Protein AF-A0AAP0JPJ6-F1 (afdb_monomer)

InterPro domains:
  IPR027417 P-loop containing nucleoside triphosphate hydrolase [G3DSA:3.40.50.300] (2-79)

Structure (mmCIF, N/CA/C/O backbone):
data_AF-A0AAP0JPJ6-F1
#
_entry.id   AF-A0AAP0JPJ6-F1
#
loop_
_atom_site.group_PDB
_atom_site.id
_atom_site.type_symbol
_atom_site.label_atom_id
_atom_site.label_alt_id
_atom_site.label_comp_id
_atom_site.label_asym_id
_atom_site.label_entity_id
_atom_site.label_seq_id
_atom_site.pdbx_PDB_ins_code
_atom_site.Cartn_x
_atom_site.Cartn_y
_atom_site.Cartn_z
_atom_site.occupancy
_atom_site.B_iso_or_equiv
_atom_site.auth_seq_id
_atom_site.auth_comp_id
_atom_site.auth_asym_id
_atom_site.auth_atom_id
_atom_site.pdbx_PDB_model_num
ATOM 1 N N . MET A 1 1 ? 13.697 -3.027 4.568 1.00 50.50 1 MET A N 1
ATOM 2 C CA . MET A 1 1 ? 12.225 -2.951 4.594 1.00 50.50 1 MET A CA 1
ATOM 3 C C . MET A 1 1 ? 11.815 -2.964 6.050 1.00 50.50 1 MET A C 1
ATOM 5 O O . MET A 1 1 ? 12.088 -3.958 6.706 1.00 50.50 1 MET A O 1
ATOM 9 N N . GLU A 1 2 ? 11.234 -1.883 6.557 1.00 51.59 2 GLU A N 1
ATOM 10 C CA . GLU A 1 2 ? 10.617 -1.907 7.886 1.00 51.59 2 GLU A CA 1
ATOM 11 C C . GLU A 1 2 ? 9.136 -2.264 7.722 1.00 51.59 2 GLU A C 1
ATOM 13 O O . GLU A 1 2 ? 8.423 -1.684 6.900 1.00 51.59 2 GLU A O 1
ATOM 18 N N . PHE A 1 3 ? 8.680 -3.279 8.453 1.00 56.03 3 PHE A N 1
ATOM 19 C CA . PHE A 1 3 ? 7.277 -3.679 8.471 1.00 56.03 3 PHE A CA 1
ATOM 20 C C . PHE A 1 3 ? 6.608 -3.008 9.668 1.00 56.03 3 PHE A C 1
ATOM 22 O O . PHE A 1 3 ? 6.911 -3.340 10.810 1.00 56.03 3 PHE A O 1
ATOM 29 N N . CYS A 1 4 ? 5.687 -2.078 9.417 1.00 50.47 4 CYS A N 1
ATOM 30 C CA . CYS A 1 4 ? 4.889 -1.453 10.467 1.00 50.47 4 CYS A CA 1
ATOM 31 C C . CYS A 1 4 ? 3.421 -1.849 10.284 1.00 50.47 4 CYS A C 1
ATOM 33 O O . CYS A 1 4 ? 2.707 -1.263 9.473 1.00 50.47 4 CYS A O 1
ATOM 35 N N . CYS A 1 5 ? 2.958 -2.857 11.027 1.00 51.53 5 CYS A N 1
ATOM 36 C CA . CYS A 1 5 ? 1.550 -3.256 11.023 1.00 51.53 5 CYS A CA 1
ATOM 37 C C . CYS A 1 5 ? 0.666 -2.139 11.603 1.00 51.53 5 CYS A C 1
ATOM 39 O O . CYS A 1 5 ? 0.476 -2.050 12.814 1.00 51.53 5 CYS A O 1
ATOM 41 N N . VAL A 1 6 ? 0.091 -1.307 10.733 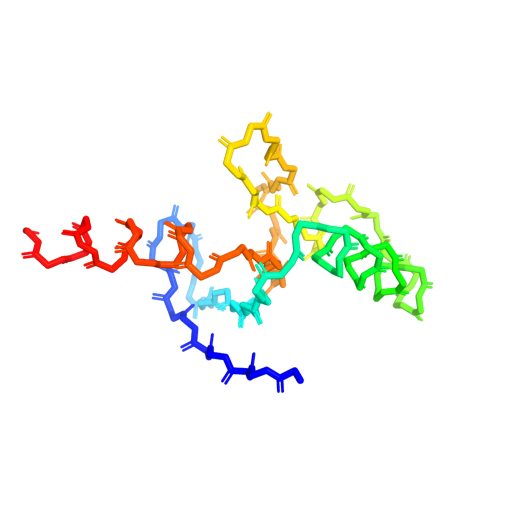1.00 53.84 6 VAL A N 1
ATOM 42 C CA . VAL A 1 6 ? -0.860 -0.252 11.115 1.00 53.84 6 VAL A CA 1
ATOM 43 C C . VAL A 1 6 ? -2.291 -0.772 11.035 1.00 53.84 6 VAL A C 1
ATOM 45 O O . VAL A 1 6 ? -2.823 -0.946 9.946 1.00 53.84 6 VAL A O 1
ATOM 48 N N . LYS A 1 7 ? -2.961 -0.966 12.174 1.00 51.09 7 LYS A N 1
ATOM 49 C CA . LYS A 1 7 ? -4.405 -1.249 12.216 1.00 51.09 7 LYS A CA 1
ATOM 50 C C . LYS A 1 7 ? -5.183 0.013 11.813 1.00 51.09 7 LYS A C 1
ATOM 52 O O . LYS A 1 7 ? -5.390 0.891 12.640 1.00 51.09 7 LYS A O 1
ATOM 57 N N . HIS A 1 8 ? -5.602 0.122 10.554 1.00 48.81 8 HIS A N 1
ATOM 58 C CA . HIS A 1 8 ? -6.482 1.213 10.111 1.00 48.81 8 HIS A CA 1
ATOM 59 C C . HIS A 1 8 ? -7.958 0.803 10.253 1.00 48.81 8 HIS A C 1
ATOM 61 O O . HIS A 1 8 ? -8.331 -0.270 9.777 1.00 48.81 8 HIS A O 1
ATOM 67 N N . SER A 1 9 ? -8.767 1.633 10.924 1.00 43.44 9 SER A N 1
ATOM 68 C CA . SER A 1 9 ? -10.159 1.349 11.332 1.00 43.44 9 SER A CA 1
ATOM 69 C C . SER A 1 9 ? -11.225 2.001 10.431 1.00 43.44 9 SER A C 1
ATOM 71 O O . SER A 1 9 ? -12.404 1.978 10.771 1.00 43.44 9 SER A O 1
ATOM 73 N N . ASP A 1 10 ? -10.839 2.579 9.290 1.00 52.06 10 ASP A N 1
ATOM 74 C CA . ASP A 1 10 ? -11.744 3.358 8.425 1.00 52.06 10 ASP A CA 1
ATOM 75 C C . ASP A 1 10 ? -12.353 2.566 7.252 1.00 52.06 10 ASP A C 1
ATOM 77 O O . ASP A 1 10 ? -12.967 3.139 6.353 1.00 52.06 10 ASP A O 1
ATOM 81 N N . TYR A 1 11 ? -12.222 1.236 7.246 1.00 49.94 11 TYR A N 1
ATOM 82 C CA . TYR A 1 11 ? -12.930 0.365 6.303 1.00 49.94 11 TYR A CA 1
ATOM 83 C C . TYR A 1 11 ? -13.808 -0.626 7.066 1.00 49.94 11 TYR A C 1
ATOM 85 O O . TYR A 1 11 ? -13.358 -1.287 7.995 1.00 49.94 11 TYR A O 1
ATOM 93 N N . ASN A 1 12 ? -15.080 -0.690 6.671 1.00 43.41 12 ASN A N 1
ATOM 94 C CA . ASN A 1 12 ? -16.192 -1.352 7.354 1.00 43.41 12 ASN A CA 1
ATOM 95 C C . ASN A 1 12 ? -16.111 -2.895 7.358 1.00 43.41 12 ASN A C 1
ATOM 97 O O . ASN A 1 12 ? -16.977 -3.580 6.818 1.00 43.41 12 ASN A O 1
ATOM 101 N N . ALA A 1 13 ? -15.061 -3.459 7.942 1.00 41.38 13 ALA A N 1
ATOM 102 C CA . ALA A 1 13 ? -15.001 -4.864 8.294 1.00 41.38 13 ALA A CA 1
ATOM 103 C C . ALA A 1 13 ? -14.003 -5.051 9.435 1.00 41.38 13 ALA A C 1
ATOM 105 O O . ALA A 1 13 ? -12.981 -4.383 9.518 1.00 41.38 13 ALA A O 1
ATOM 106 N N . THR A 1 14 ? -14.278 -6.025 10.280 1.00 48.53 14 THR A N 1
ATOM 107 C CA . THR A 1 14 ? -13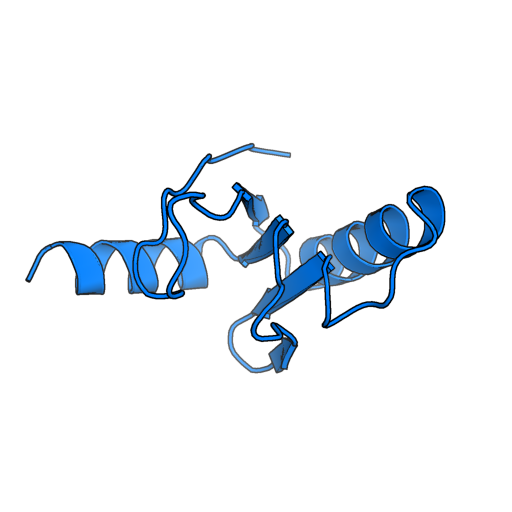.519 -6.554 11.422 1.00 48.53 14 THR A CA 1
ATOM 108 C C . THR A 1 14 ? -12.042 -6.952 11.161 1.00 48.53 14 THR A C 1
ATOM 110 O O . THR A 1 14 ? -11.449 -7.678 11.958 1.00 48.53 14 THR A O 1
ATOM 113 N N . LYS A 1 15 ? -11.402 -6.486 10.077 1.00 60.72 15 LYS A N 1
ATOM 114 C CA . LYS A 1 15 ? -10.024 -6.775 9.656 1.00 60.72 15 LYS A CA 1
ATOM 115 C C . LYS A 1 15 ? -9.258 -5.476 9.368 1.00 60.72 15 LYS A C 1
ATOM 117 O O . LYS A 1 15 ? -9.536 -4.791 8.393 1.00 60.72 15 LYS A O 1
ATOM 122 N N . GLY A 1 16 ? -8.258 -5.167 10.195 1.00 69.31 16 GLY A N 1
ATOM 123 C CA . GLY A 1 16 ? -7.316 -4.074 9.923 1.00 69.31 16 GLY A CA 1
ATOM 124 C C . GLY A 1 16 ? -6.428 -4.359 8.702 1.00 69.31 16 GLY A C 1
ATOM 125 O O . GLY A 1 16 ? -6.143 -5.516 8.397 1.00 69.31 16 GLY A O 1
ATOM 126 N N . ILE A 1 17 ? -5.984 -3.299 8.028 1.00 80.12 17 ILE A N 1
ATOM 127 C CA . ILE A 1 17 ? -5.098 -3.344 6.848 1.00 80.12 17 ILE A CA 1
ATOM 128 C C . ILE A 1 17 ? -3.641 -3.549 7.297 1.00 80.12 17 ILE A C 1
ATOM 130 O O . ILE A 1 17 ? -3.262 -3.089 8.367 1.00 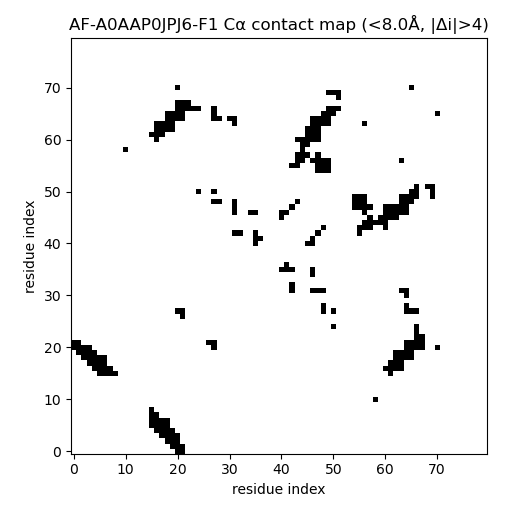80.12 17 ILE A O 1
ATOM 134 N N . ILE A 1 18 ? -2.798 -4.221 6.509 1.00 86.50 18 ILE A N 1
ATOM 135 C CA . ILE A 1 18 ? -1.350 -4.280 6.767 1.00 86.50 18 ILE A CA 1
ATOM 136 C C . ILE A 1 18 ? -0.678 -3.082 6.093 1.00 86.50 18 ILE A C 1
ATOM 138 O O . ILE A 1 18 ? -0.660 -2.977 4.866 1.00 86.50 18 ILE A O 1
ATOM 142 N N . GLY A 1 19 ? -0.122 -2.179 6.899 1.00 88.62 19 GLY A N 1
ATOM 143 C CA . GLY A 1 19 ? 0.740 -1.093 6.436 1.00 88.62 19 GLY A CA 1
ATOM 144 C C . GLY A 1 19 ? 2.184 -1.558 6.231 1.00 88.62 19 GLY A C 1
ATOM 145 O O . GLY A 1 19 ? 2.703 -2.358 7.001 1.00 88.62 19 GLY A O 1
ATOM 146 N N . ILE A 1 20 ? 2.854 -1.070 5.190 1.00 89.75 20 ILE A N 1
ATOM 147 C CA . ILE A 1 20 ? 4.297 -1.271 4.995 1.00 89.75 20 ILE A CA 1
ATOM 148 C C . ILE A 1 20 ? 4.894 0.073 4.616 1.00 89.75 20 ILE A C 1
ATOM 150 O O . ILE A 1 20 ? 4.498 0.641 3.597 1.00 89.75 20 ILE A O 1
ATOM 154 N N . SER A 1 21 ? 5.838 0.583 5.406 1.00 89.62 21 SER A N 1
ATOM 155 C CA . SER A 1 21 ? 6.492 1.855 5.110 1.00 89.62 21 SER A CA 1
ATOM 156 C C . SER A 1 21 ? 7.856 1.649 4.451 1.00 89.62 21 SER A C 1
ATOM 158 O O . SER A 1 21 ? 8.562 0.671 4.700 1.00 89.62 21 SER A O 1
ATOM 160 N N . GLN A 1 22 ? 8.203 2.538 3.524 1.00 89.75 22 GLN A N 1
ATOM 161 C CA . GLN A 1 22 ? 9.534 2.620 2.928 1.00 89.75 22 GLN A CA 1
ATOM 162 C C . GLN A 1 22 ? 9.953 4.084 2.808 1.00 89.75 22 GLN A C 1
ATOM 164 O O . GLN A 1 22 ? 9.146 4.958 2.490 1.00 89.75 22 GLN A O 1
ATOM 169 N N . SER A 1 23 ? 11.247 4.346 2.941 1.00 88.19 23 SER A N 1
ATOM 170 C CA . SER A 1 23 ? 11.796 5.705 2.892 1.00 88.19 23 SER A CA 1
ATOM 171 C C . SER A 1 23 ? 11.718 6.323 1.490 1.00 88.19 23 SER A C 1
ATOM 173 O O . SER A 1 23 ? 11.579 7.537 1.337 1.00 88.19 23 SER A O 1
ATOM 175 N N . HIS A 1 24 ? 11.763 5.489 0.444 1.00 89.31 24 HIS A N 1
ATOM 176 C CA . HIS A 1 24 ? 11.846 5.934 -0.947 1.00 89.31 24 HIS A CA 1
ATOM 177 C C . HIS A 1 24 ? 10.560 5.665 -1.731 1.00 89.31 24 HIS A C 1
ATOM 179 O O . HIS A 1 24 ? 10.086 4.534 -1.822 1.00 89.31 24 HIS A O 1
ATOM 185 N N . HIS A 1 25 ? 10.057 6.699 -2.410 1.00 91.25 25 HIS A N 1
ATOM 186 C CA . HIS A 1 25 ? 8.886 6.628 -3.292 1.00 91.25 25 HIS A CA 1
ATOM 187 C C . HIS A 1 25 ? 8.980 5.501 -4.335 1.00 91.25 25 HIS A C 1
ATOM 189 O O . HIS A 1 25 ? 8.033 4.744 -4.540 1.00 91.25 25 HIS A O 1
ATOM 195 N N . VAL A 1 26 ? 10.145 5.362 -4.976 1.00 92.00 26 VAL A N 1
ATOM 196 C CA . VAL A 1 26 ? 10.385 4.332 -5.998 1.00 92.00 26 VAL A CA 1
ATOM 197 C C . VAL A 1 26 ? 10.309 2.926 -5.395 1.00 92.00 26 VAL A C 1
ATOM 199 O O . VAL A 1 26 ? 9.735 2.034 -6.014 1.00 92.00 26 VAL A O 1
ATOM 202 N N . ALA A 1 27 ? 10.802 2.739 -4.166 1.00 90.31 27 ALA A N 1
ATOM 203 C CA . ALA A 1 27 ? 10.731 1.459 -3.465 1.00 90.31 27 ALA A CA 1
ATOM 204 C C . ALA A 1 27 ? 9.285 1.083 -3.112 1.00 90.31 27 ALA A C 1
ATOM 206 O O . ALA A 1 27 ? 8.897 -0.067 -3.311 1.00 90.31 27 ALA A O 1
ATOM 207 N N . VAL A 1 28 ? 8.464 2.045 -2.672 1.00 93.19 28 VAL A N 1
ATOM 208 C CA . VAL A 1 28 ? 7.024 1.834 -2.425 1.00 93.19 28 VAL A CA 1
ATOM 209 C C . VAL A 1 28 ? 6.331 1.323 -3.687 1.00 93.19 28 VAL A C 1
ATOM 211 O O . VAL A 1 28 ? 5.660 0.293 -3.655 1.00 93.19 28 VAL A O 1
ATOM 214 N N . LEU A 1 29 ? 6.531 2.011 -4.814 1.00 92.75 29 LEU A N 1
ATOM 215 C CA . LEU A 1 29 ? 5.909 1.653 -6.089 1.00 92.75 29 LEU A CA 1
ATOM 216 C C . LEU A 1 29 ? 6.385 0.298 -6.615 1.00 92.75 29 LEU A C 1
ATOM 218 O O . LEU A 1 29 ? 5.564 -0.511 -7.048 1.00 92.75 29 LEU A O 1
ATOM 222 N N . ALA A 1 30 ? 7.697 0.055 -6.596 1.00 93.31 30 ALA A N 1
ATOM 223 C CA . ALA A 1 30 ? 8.282 -1.194 -7.068 1.00 93.31 30 ALA A CA 1
ATOM 224 C C . ALA A 1 30 ? 7.802 -2.381 -6.225 1.00 93.31 30 ALA A C 1
ATOM 226 O O . ALA A 1 30 ? 7.387 -3.394 -6.783 1.00 93.31 30 ALA A O 1
ATOM 227 N N . THR A 1 31 ? 7.774 -2.231 -4.899 1.00 93.12 31 THR A N 1
ATOM 228 C CA . THR A 1 31 ? 7.348 -3.299 -3.985 1.00 93.12 31 THR A CA 1
ATOM 229 C C . THR A 1 31 ? 5.853 -3.568 -4.110 1.00 93.12 31 THR A C 1
ATOM 231 O O . THR A 1 31 ? 5.462 -4.720 -4.253 1.00 93.12 31 THR A O 1
ATOM 234 N N . ALA A 1 32 ? 5.009 -2.532 -4.165 1.00 93.38 32 ALA A N 1
ATOM 235 C CA . ALA A 1 32 ? 3.570 -2.709 -4.363 1.00 93.38 32 ALA A CA 1
ATOM 236 C C . ALA A 1 32 ? 3.253 -3.413 -5.690 1.00 93.38 32 ALA A C 1
ATOM 238 O O . ALA A 1 32 ? 2.418 -4.316 -5.732 1.00 93.38 32 ALA A O 1
ATOM 239 N N . LYS A 1 33 ? 3.953 -3.037 -6.771 1.00 93.94 33 LYS A N 1
ATOM 240 C CA . LYS A 1 33 ? 3.850 -3.705 -8.078 1.00 93.94 33 LYS A CA 1
ATOM 241 C C . LYS A 1 33 ? 4.305 -5.149 -8.021 1.00 93.94 33 LYS A C 1
ATOM 243 O O . LYS A 1 33 ? 3.611 -6.018 -8.541 1.00 93.94 33 LYS A O 1
ATOM 248 N N . ARG A 1 34 ? 5.442 -5.403 -7.377 1.00 94.81 34 ARG A N 1
ATOM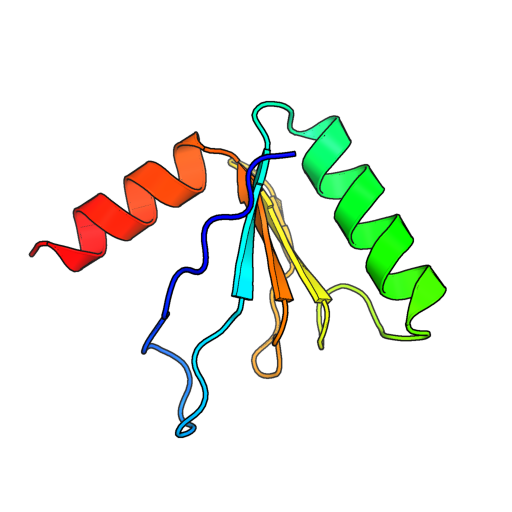 249 C CA . ARG A 1 34 ? 6.001 -6.744 -7.254 1.00 94.81 34 ARG A CA 1
ATOM 250 C C . ARG A 1 34 ? 5.081 -7.663 -6.457 1.00 94.81 34 ARG A C 1
ATOM 252 O O . ARG A 1 34 ? 4.766 -8.740 -6.938 1.00 94.81 34 ARG A O 1
ATOM 259 N N . VAL A 1 35 ? 4.593 -7.208 -5.308 1.00 92.56 35 VAL A N 1
ATOM 260 C CA . VAL A 1 35 ? 3.712 -7.991 -4.432 1.00 92.56 35 VAL A CA 1
ATOM 261 C C . VAL A 1 35 ? 2.352 -8.236 -5.080 1.00 92.56 35 VAL A C 1
ATOM 263 O O . VAL A 1 35 ? 1.848 -9.352 -5.028 1.00 92.56 35 VAL A O 1
ATOM 266 N N . ALA A 1 36 ? 1.773 -7.239 -5.756 1.00 93.44 36 ALA A N 1
ATOM 267 C CA . ALA A 1 36 ? 0.546 -7.447 -6.525 1.00 93.44 36 ALA A CA 1
ATOM 268 C C . ALA A 1 36 ? 0.738 -8.514 -7.618 1.00 93.44 36 ALA A C 1
ATOM 270 O O . ALA A 1 36 ? -0.114 -9.382 -7.784 1.00 93.44 36 ALA A O 1
ATOM 271 N N . TYR A 1 37 ? 1.876 -8.483 -8.317 1.00 94.12 37 TYR A N 1
ATOM 272 C CA . TYR A 1 37 ? 2.213 -9.470 -9.341 1.00 94.12 37 TYR A CA 1
ATOM 273 C C . TYR A 1 37 ? 2.430 -10.877 -8.761 1.00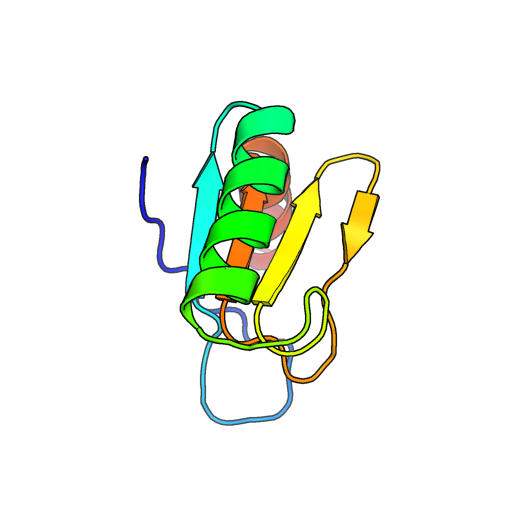 94.12 37 TYR A C 1
ATOM 275 O O . TYR A 1 37 ? 1.867 -11.834 -9.280 1.00 94.12 37 TYR A O 1
ATOM 283 N N . GLU A 1 38 ? 3.199 -11.011 -7.678 1.00 93.81 38 GLU A N 1
ATOM 284 C CA . GLU A 1 38 ? 3.485 -12.304 -7.034 1.00 93.81 38 GLU A CA 1
ATOM 285 C C . GLU A 1 38 ? 2.232 -12.967 -6.455 1.00 93.81 38 GLU A C 1
ATOM 287 O O . GLU A 1 38 ? 2.101 -14.186 -6.512 1.00 93.81 38 GL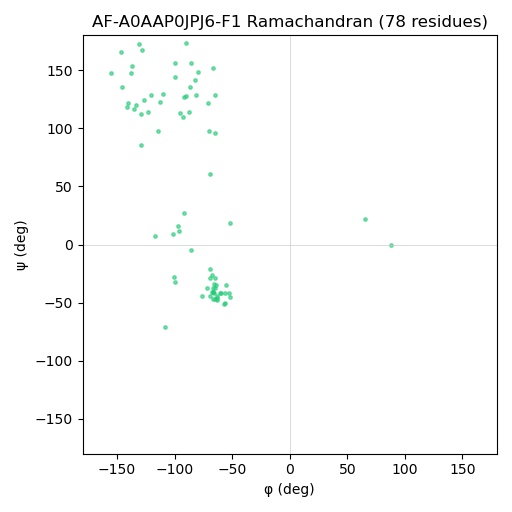U A O 1
ATOM 292 N N . LEU A 1 39 ? 1.293 -12.170 -5.942 1.00 90.06 39 LEU A N 1
ATOM 293 C CA . LEU A 1 39 ? 0.022 -12.663 -5.413 1.00 90.06 39 LEU A CA 1
ATOM 294 C C . LEU A 1 39 ? -1.061 -12.826 -6.496 1.00 90.06 39 LEU A C 1
ATOM 296 O O . LEU A 1 39 ? -2.157 -13.289 -6.192 1.00 90.06 39 LEU A O 1
ATOM 300 N N . GLY A 1 40 ? -0.793 -12.424 -7.744 1.00 91.75 40 GLY A N 1
ATOM 301 C CA . GLY A 1 40 ? -1.786 -12.433 -8.825 1.00 91.75 40 GLY A CA 1
ATOM 302 C C . GLY A 1 40 ? -2.958 -11.466 -8.604 1.00 91.75 40 GLY A C 1
ATOM 303 O O . GLY A 1 40 ? -4.032 -11.648 -9.178 1.00 91.75 40 GLY A O 1
ATOM 304 N N . LEU A 1 41 ? -2.776 -10.440 -7.768 1.00 90.75 41 LEU A N 1
ATOM 305 C CA . LEU A 1 41 ? -3.820 -9.495 -7.374 1.00 90.75 41 LEU A CA 1
ATOM 306 C C . LEU A 1 41 ? -3.732 -8.196 -8.172 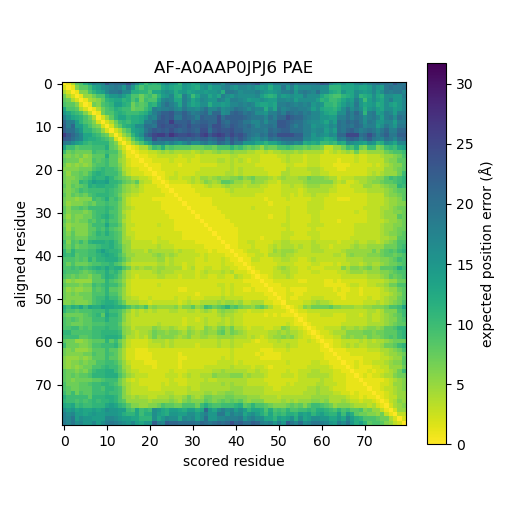1.00 90.75 41 LEU A C 1
ATOM 308 O O . LEU A 1 41 ? -2.680 -7.782 -8.664 1.00 90.75 41 LEU A O 1
ATOM 312 N N . ARG A 1 42 ? -4.862 -7.491 -8.270 1.00 88.56 42 ARG A N 1
ATOM 313 C CA . ARG A 1 42 ? -4.892 -6.186 -8.937 1.00 88.56 42 ARG A CA 1
ATOM 314 C C . ARG A 1 42 ? -4.406 -5.079 -8.010 1.00 88.56 42 ARG A C 1
ATOM 316 O O . ARG A 1 42 ? -4.926 -4.871 -6.911 1.00 88.56 42 ARG A O 1
ATOM 323 N N . LEU A 1 43 ? -3.452 -4.314 -8.527 1.00 91.00 43 LEU A N 1
ATOM 324 C CA . LEU A 1 43 ? -2.909 -3.125 -7.888 1.00 91.00 43 LEU A CA 1
ATOM 325 C C . LEU A 1 43 ? -3.982 -2.034 -7.775 1.00 91.00 43 LEU A C 1
ATOM 327 O O . LEU A 1 43 ? -4.645 -1.693 -8.753 1.00 91.00 43 LEU A O 1
ATOM 331 N N . GLY A 1 44 ? -4.157 -1.497 -6.574 1.00 87.25 44 GLY A N 1
ATOM 3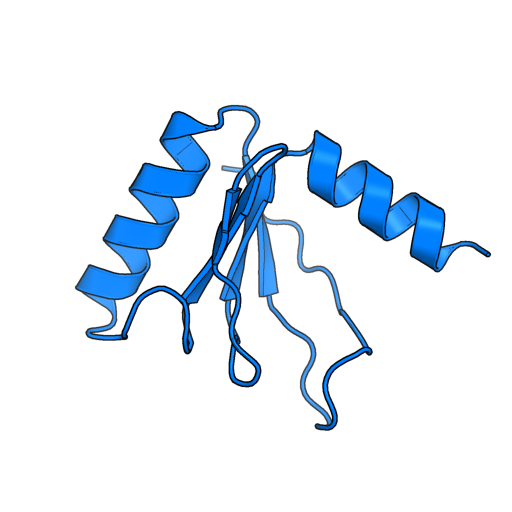32 C CA . GLY A 1 44 ? -5.233 -0.583 -6.210 1.00 87.25 44 GLY A CA 1
ATOM 333 C C . GLY A 1 44 ? -6.518 -1.267 -5.738 1.00 87.25 44 GLY A C 1
ATOM 334 O O . GLY A 1 44 ? -7.450 -0.551 -5.391 1.00 87.25 44 GLY A O 1
ATOM 335 N N . LYS A 1 45 ? -6.591 -2.607 -5.694 1.00 88.62 45 LYS A N 1
ATOM 336 C CA . LYS A 1 45 ? -7.755 -3.340 -5.164 1.00 88.62 45 LYS A CA 1
ATOM 337 C C . LYS A 1 45 ? -7.451 -4.009 -3.829 1.00 88.62 45 LYS A C 1
ATOM 339 O O . LYS A 1 45 ? -7.959 -3.555 -2.814 1.00 88.62 45 LYS A O 1
ATOM 344 N N . GLU A 1 46 ? -6.642 -5.064 -3.831 1.00 89.50 46 GLU A N 1
ATOM 345 C CA . GLU A 1 46 ? -6.248 -5.803 -2.615 1.00 89.50 46 GLU A CA 1
ATOM 346 C C . GLU A 1 46 ? -4.863 -5.382 -2.119 1.00 89.50 46 GLU A C 1
ATOM 348 O O . GLU A 1 46 ? -4.620 -5.322 -0.913 1.00 89.50 46 GLU A O 1
ATOM 353 N N . VAL A 1 47 ? -3.985 -5.020 -3.057 1.00 92.75 47 VAL A N 1
ATOM 354 C CA . VAL A 1 47 ? -2.676 -4.422 -2.796 1.00 92.75 47 VAL A CA 1
ATOM 355 C C . VAL A 1 47 ? -2.699 -2.991 -3.298 1.00 92.75 47 VAL A C 1
ATOM 357 O O . VAL A 1 47 ? -2.947 -2.758 -4.478 1.00 92.75 47 VAL A O 1
ATOM 360 N N . GLY A 1 48 ? -2.433 -2.031 -2.426 1.00 93.12 48 GLY A N 1
ATOM 361 C CA . GLY A 1 48 ? -2.436 -0.612 -2.749 1.00 93.12 48 GLY A CA 1
ATOM 362 C C . GLY A 1 48 ? -1.160 0.085 -2.310 1.00 93.12 48 GLY A C 1
ATOM 363 O O . GLY A 1 48 ? -0.367 -0.449 -1.535 1.00 93.12 48 GLY A O 1
ATOM 364 N N . PHE A 1 49 ? -0.970 1.308 -2.793 1.00 93.44 49 PHE A N 1
ATOM 365 C CA . PHE A 1 49 ? 0.087 2.178 -2.300 1.00 93.44 49 PHE A CA 1
ATOM 366 C C . PHE A 1 49 ? -0.393 3.613 -2.108 1.00 93.44 49 PHE A C 1
ATOM 368 O O . PHE A 1 49 ? -1.320 4.077 -2.775 1.00 93.44 49 PHE A O 1
ATOM 375 N N . GLN A 1 50 ? 0.267 4.328 -1.205 1.00 92.12 50 GLN A N 1
ATOM 376 C CA . GLN A 1 50 ? 0.041 5.738 -0.954 1.00 92.12 50 GLN A CA 1
ATOM 377 C C . GLN A 1 50 ? 1.360 6.453 -0.703 1.00 92.12 50 GLN A C 1
ATOM 379 O O . GLN A 1 50 ? 2.107 6.160 0.224 1.00 92.12 50 GLN A O 1
ATOM 384 N N . VAL A 1 51 ? 1.621 7.447 -1.526 1.00 92.69 51 VAL A N 1
ATOM 385 C CA . VAL A 1 51 ? 2.785 8.318 -1.463 1.00 92.69 51 VAL A CA 1
ATOM 386 C C . VAL A 1 51 ? 2.307 9.766 -1.539 1.00 92.69 51 VAL A C 1
ATOM 388 O O . VAL A 1 51 ? 1.120 10.022 -1.719 1.00 92.69 51 VAL A O 1
ATOM 391 N N . ARG A 1 52 ? 3.197 10.746 -1.343 1.00 88.06 52 ARG A N 1
ATOM 392 C CA . ARG A 1 52 ? 2.782 12.153 -1.171 1.00 88.06 52 ARG A CA 1
ATOM 393 C C . ARG A 1 52 ? 1.862 12.677 -2.279 1.00 88.06 52 ARG A C 1
ATOM 395 O O . ARG A 1 52 ? 0.926 13.395 -1.953 1.00 88.06 52 ARG A O 1
ATOM 402 N N . HIS A 1 53 ? 2.132 12.343 -3.540 1.00 87.12 53 HIS A N 1
ATOM 403 C CA . HIS A 1 53 ? 1.405 12.878 -4.700 1.00 87.12 53 HIS A CA 1
ATOM 404 C C . HIS A 1 53 ? 0.659 11.803 -5.506 1.00 87.12 53 HIS A C 1
ATOM 406 O O . HIS A 1 53 ? 0.137 12.103 -6.573 1.00 87.12 53 HIS A O 1
ATOM 412 N N . ASP A 1 54 ? 0.615 10.557 -5.026 1.00 91.19 54 ASP A N 1
ATOM 413 C CA . ASP A 1 54 ? -0.083 9.467 -5.711 1.00 91.19 54 ASP A CA 1
ATOM 414 C C . ASP A 1 54 ? -0.686 8.501 -4.685 1.00 91.19 54 ASP A C 1
ATOM 416 O O . ASP A 1 54 ? -0.062 8.140 -3.684 1.00 91.19 54 ASP A O 1
ATOM 420 N N . LYS A 1 55 ? -1.931 8.095 -4.911 1.00 91.62 55 LYS A N 1
ATOM 421 C CA . LYS A 1 55 ? -2.666 7.189 -4.033 1.00 91.62 55 LYS A CA 1
ATOM 422 C C . LYS A 1 55 ? -3.480 6.235 -4.886 1.00 91.62 55 LYS A C 1
ATOM 424 O O . LYS A 1 55 ? -4.410 6.639 -5.578 1.00 91.62 55 LYS A O 1
ATOM 429 N N . ARG A 1 56 ? -3.185 4.944 -4.754 1.00 91.25 56 ARG A N 1
ATOM 430 C CA . ARG A 1 56 ? -3.972 3.855 -5.334 1.00 91.25 56 ARG A CA 1
ATOM 431 C C . ARG A 1 56 ? -4.293 2.832 -4.264 1.00 91.25 56 ARG A C 1
ATOM 433 O O . ARG A 1 56 ? -3.575 1.853 -4.085 1.00 91.25 56 ARG A O 1
ATOM 440 N N . VAL A 1 57 ? -5.377 3.090 -3.545 1.00 89.56 57 VAL A N 1
ATOM 441 C CA . VAL A 1 57 ? -5.891 2.242 -2.467 1.00 89.56 57 VAL A CA 1
ATOM 442 C C . VAL A 1 57 ? -7.398 2.129 -2.662 1.00 89.56 57 VAL A C 1
ATOM 444 O O . VAL A 1 57 ? -8.091 3.143 -2.623 1.00 89.56 57 VAL A O 1
ATOM 447 N N . GLY A 1 58 ? -7.880 0.917 -2.922 1.00 84.50 58 GLY A N 1
ATOM 448 C CA . GLY A 1 58 ? -9.302 0.618 -3.079 1.00 84.50 58 GLY A CA 1
ATOM 449 C C . GLY A 1 58 ? -9.963 0.246 -1.756 1.00 84.50 58 GLY A C 1
ATOM 450 O O . GLY A 1 58 ? -9.295 0.051 -0.742 1.00 84.50 58 GLY A O 1
ATOM 451 N N . SER A 1 59 ? -11.285 0.094 -1.775 1.00 81.44 59 SER A N 1
ATOM 452 C CA . SER A 1 59 ? -12.070 -0.230 -0.579 1.00 81.44 59 SER A CA 1
ATOM 453 C C . SER A 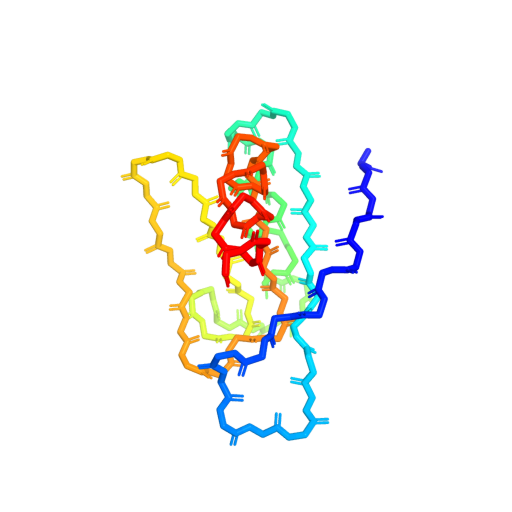1 59 ? -11.851 -1.640 -0.027 1.00 81.44 59 SER A C 1
ATOM 455 O O . SER A 1 59 ? -12.101 -1.887 1.146 1.00 81.44 59 SER A O 1
ATOM 457 N N . SER A 1 60 ? -11.349 -2.557 -0.854 1.00 83.75 60 SER A N 1
ATOM 458 C CA . SER A 1 60 ? -10.998 -3.932 -0.479 1.00 83.75 60 SER A CA 1
ATOM 459 C C . SER A 1 60 ? -9.506 -4.112 -0.164 1.00 83.75 60 SER A C 1
ATOM 461 O O . SER A 1 60 ? -8.993 -5.231 -0.218 1.00 83.75 60 SER A O 1
ATOM 463 N N . CYS A 1 61 ? -8.770 -3.022 0.069 1.00 85.75 61 CYS A N 1
ATOM 464 C CA . CYS A 1 61 ? -7.319 -3.079 0.199 1.00 85.75 61 CYS A CA 1
ATOM 465 C C . CYS A 1 61 ? -6.920 -3.759 1.508 1.00 85.75 61 CYS A C 1
ATOM 467 O O . CYS A 1 61 ? -7.265 -3.287 2.584 1.00 85.75 61 CYS A O 1
ATOM 469 N N . SER A 1 62 ? -6.158 -4.847 1.409 1.00 86.19 62 SER A N 1
ATOM 470 C CA . SER A 1 62 ? -5.649 -5.606 2.557 1.00 86.19 62 SER A CA 1
ATOM 471 C C . SER A 1 62 ? -4.190 -5.269 2.874 1.00 86.19 62 SER A C 1
ATOM 473 O O . SER A 1 62 ? -3.786 -5.342 4.033 1.00 86.19 62 SER A O 1
ATOM 475 N N . ILE A 1 63 ? -3.405 -4.854 1.870 1.00 89.06 63 ILE A N 1
ATOM 476 C CA . ILE A 1 63 ? -1.991 -4.478 2.020 1.00 89.06 63 ILE A CA 1
ATOM 477 C C . ILE A 1 63 ? -1.776 -3.087 1.431 1.00 89.06 63 ILE A C 1
ATOM 479 O O . ILE A 1 63 ? -2.069 -2.860 0.258 1.00 89.06 63 ILE A O 1
ATOM 483 N N . LYS A 1 64 ? -1.238 -2.160 2.224 1.00 90.44 64 LYS A N 1
ATOM 484 C CA . LYS A 1 64 ? -0.986 -0.776 1.822 1.00 90.44 64 LYS A CA 1
ATOM 485 C C . LYS A 1 64 ? 0.487 -0.421 1.996 1.00 90.44 64 LYS A C 1
ATOM 487 O O . LYS A 1 64 ? 0.985 -0.310 3.113 1.00 90.44 64 LYS A O 1
ATOM 492 N N . PHE A 1 65 ? 1.162 -0.169 0.882 1.00 92.12 65 PHE A N 1
ATOM 493 C CA . PHE A 1 65 ? 2.529 0.343 0.871 1.00 92.12 65 PHE A CA 1
ATOM 494 C C . PHE A 1 65 ? 2.532 1.864 0.960 1.00 92.12 65 PHE A C 1
ATOM 496 O O . PHE A 1 65 ? 1.773 2.530 0.263 1.00 92.12 65 PHE A O 1
ATOM 503 N N . MET A 1 66 ? 3.386 2.444 1.787 1.00 92.88 66 MET A N 1
ATOM 504 C CA . MET A 1 66 ? 3.415 3.887 1.968 1.00 92.88 66 MET A CA 1
ATOM 505 C C . MET A 1 66 ? 4.810 4.428 2.232 1.00 92.88 66 MET A C 1
ATOM 507 O O . MET A 1 66 ? 5.734 3.668 2.504 1.00 92.88 66 MET A O 1
ATOM 511 N N . THR A 1 67 ? 4.984 5.746 2.127 1.00 92.12 67 THR A N 1
ATOM 512 C CA . THR A 1 67 ? 6.207 6.377 2.638 1.00 92.12 67 THR A CA 1
ATOM 513 C C . THR A 1 67 ? 6.088 6.700 4.117 1.00 92.12 67 THR A C 1
ATOM 515 O O . THR A 1 67 ? 4.988 6.928 4.618 1.00 92.12 67 THR A O 1
ATOM 518 N N . ASP A 1 68 ? 7.222 6.803 4.806 1.00 88.94 68 ASP A N 1
ATOM 519 C CA . ASP A 1 68 ? 7.261 7.167 6.231 1.00 88.94 68 ASP A CA 1
ATOM 520 C C . ASP A 1 68 ? 6.536 8.500 6.497 1.00 88.94 68 ASP A C 1
ATOM 522 O O . ASP A 1 68 ? 5.831 8.658 7.488 1.00 88.94 68 ASP A O 1
ATOM 526 N N . GLY A 1 69 ? 6.607 9.446 5.553 1.00 87.94 69 GLY A N 1
ATOM 527 C CA . GLY A 1 69 ? 5.867 10.709 5.636 1.00 87.94 69 GLY A CA 1
ATOM 528 C C . GLY A 1 69 ? 4.342 10.572 5.517 1.00 87.94 69 GLY A C 1
ATOM 529 O O . GLY A 1 69 ? 3.625 11.431 6.020 1.00 87.94 69 GLY A O 1
ATOM 530 N N . ILE A 1 70 ? 3.837 9.530 4.849 1.00 90.31 70 ILE A N 1
ATOM 531 C CA . ILE A 1 70 ? 2.402 9.202 4.844 1.00 90.31 70 ILE A CA 1
ATOM 532 C C . ILE A 1 70 ? 2.020 8.540 6.164 1.00 90.31 70 ILE A C 1
ATOM 534 O O . ILE A 1 70 ? 1.031 8.948 6.763 1.00 90.31 70 ILE A O 1
ATOM 538 N N . LEU A 1 71 ? 2.840 7.600 6.642 1.00 87.56 71 LEU A N 1
ATOM 539 C CA . LEU A 1 71 ? 2.638 6.937 7.928 1.00 87.56 71 LEU A CA 1
ATOM 540 C C . LEU A 1 71 ? 2.548 7.953 9.078 1.00 87.56 71 LEU A C 1
ATOM 542 O O . LEU A 1 71 ? 1.580 7.955 9.828 1.00 87.56 71 LEU A O 1
ATOM 546 N N . LEU A 1 72 ? 3.508 8.879 9.162 1.00 86.81 72 LEU A N 1
ATOM 547 C CA . LEU A 1 72 ? 3.531 9.955 10.159 1.00 86.81 72 LEU A CA 1
ATOM 548 C C . LEU A 1 72 ? 2.264 10.818 10.126 1.00 86.81 72 LEU A C 1
ATOM 550 O O . LEU A 1 72 ? 1.729 11.159 11.179 1.00 86.81 72 LEU A O 1
ATOM 554 N N . ARG A 1 73 ? 1.769 11.163 8.930 1.00 86.50 73 ARG A N 1
ATOM 555 C CA . ARG A 1 73 ? 0.523 11.929 8.783 1.00 86.50 73 ARG A CA 1
ATOM 556 C C . ARG A 1 73 ? -0.685 11.137 9.273 1.00 86.50 73 ARG A C 1
ATOM 558 O O . ARG A 1 73 ? -1.530 11.708 9.947 1.00 86.50 73 ARG A O 1
ATOM 565 N N . GLU A 1 74 ? -0.763 9.847 8.959 1.00 81.00 74 GLU A N 1
ATOM 566 C CA . GLU A 1 74 ? -1.872 8.990 9.398 1.00 81.00 74 GLU A CA 1
ATOM 567 C C . GLU A 1 74 ? -1.875 8.802 10.919 1.00 81.00 74 GLU A C 1
ATOM 569 O O . GLU A 1 74 ? -2.927 8.932 11.541 1.00 81.00 74 GLU A O 1
ATOM 574 N N . THR A 1 75 ? -0.709 8.618 11.544 1.00 79.00 75 THR A N 1
ATOM 575 C CA . THR A 1 75 ? -0.593 8.520 13.008 1.00 79.00 75 THR A CA 1
ATOM 576 C C . THR A 1 75 ? -0.940 9.833 13.716 1.00 79.00 75 THR A C 1
ATOM 578 O O . THR A 1 75 ? -1.569 9.816 14.771 1.00 79.00 75 THR A O 1
ATOM 581 N N . GLN A 1 76 ? -0.569 10.985 13.148 1.00 75.94 76 GLN A N 1
ATOM 582 C CA . GLN A 1 76 ? -0.950 12.291 13.703 1.00 75.94 76 GLN A CA 1
ATOM 583 C C . GLN A 1 76 ? -2.460 12.545 13.630 1.00 75.94 76 GLN A C 1
ATOM 585 O O . GLN A 1 76 ? -3.004 13.194 14.518 1.00 75.94 76 GLN A O 1
ATOM 590 N N . VAL A 1 77 ? -3.129 12.042 12.588 1.00 69.25 77 VAL A N 1
ATOM 591 C CA . VAL A 1 77 ? -4.594 12.105 12.467 1.00 69.25 77 VAL A CA 1
ATOM 592 C C . VAL A 1 77 ? -5.268 11.157 13.457 1.00 69.25 77 VAL A C 1
ATOM 594 O O . VAL A 1 77 ? -6.285 11.526 14.027 1.00 69.25 77 VAL A O 1
ATOM 597 N N . PHE A 1 78 ? -4.691 9.976 13.699 1.00 60.84 78 PHE A N 1
ATOM 598 C CA . PHE A 1 78 ? -5.225 9.005 14.658 1.00 60.84 78 PHE A CA 1
ATOM 599 C C . PHE A 1 78 ? -5.203 9.502 16.113 1.00 60.84 78 PHE A C 1
ATOM 601 O O . PHE A 1 78 ? -6.032 9.087 16.911 1.00 60.84 78 PHE A O 1
ATOM 608 N N . ASN A 1 79 ? -4.259 10.376 16.474 1.00 54.56 79 ASN A N 1
ATOM 609 C CA . ASN A 1 79 ? -4.085 10.857 17.849 1.00 54.56 79 ASN A CA 1
ATOM 610 C C . ASN A 1 79 ? -4.866 12.155 18.151 1.00 54.56 79 ASN A C 1
ATOM 612 O O . ASN A 1 79 ? -4.425 12.964 18.971 1.00 54.56 79 ASN A O 1
ATOM 616 N N . ARG A 1 80 ? -5.978 12.389 17.445 1.00 49.78 80 ARG A N 1
ATOM 617 C CA . ARG A 1 80 ? -6.924 13.485 17.691 1.00 49.78 80 ARG A CA 1
ATOM 618 C C . ARG A 1 80 ? -8.295 12.958 18.073 1.00 49.78 80 ARG A C 1
ATOM 620 O O . ARG A 1 80 ? -8.684 11.904 17.529 1.00 49.78 80 ARG A O 1
#

Organism: NCBI:txid461633

Radius of gyration: 11.81 Å; Cα contacts (8 Å, |Δi|>4): 139; chains: 1; bounding box: 28×26×27 Å

pLDDT: mean 80.29, std 16.61, range [41.38, 94.81]

Sequence (80 aa):
MEFCCVKHSDYNATKGIIGISQSHHVAVLATAKRVAYELGLRLGKEVGFQVRHDKRVGSSCSIKFMTDGILLRETQVFNR

Solvent-accessible surface area (backbone atoms only — not comparable to full-atom values): 4468 Å² total; per-residue (Å²): 133,57,81,46,81,43,77,52,83,90,49,103,56,104,63,59,31,39,33,34,39,32,92,45,71,67,56,28,53,52,49,38,52,48,53,13,58,77,70,74,44,55,74,28,36,42,30,12,36,37,46,99,91,50,75,37,66,34,94,68,37,48,35,37,27,20,25,50,75,48,53,54,51,53,54,60,59,66,76,106

Nearest PDB structures (foldseek):
  8po7-assembly1_A-2  TM=9.723E-01  e=3.232E-04  Escherichia coli K-12
  8po7-assembly1_B  TM=9.677E-01  e=3.456E-04  Escherichia coli K-12
  8ro1-assembly1_DX  TM=9.236E-01  e=4.227E-04  Caenorhabditis elegans
  8po8-assembly1_B  TM=9.688E-01  e=6.321E-04  Escherichia coli K-12
  6rmc-assembly2_B  TM=9.105E-01  e=4.520E-04  Thermochaetoides thermophila DSM 1495

Secondary structure (DSSP, 8-state):
-B--------SSSS---EEEEES-HHHHHHHHHHHHHHTTPPBTTTEEEEETTEEE--TT-SEEEEEHHHHHHHHHHHT-

Mean predicted aligned error: 6.84 Å

Foldseek 3Di:
DDFDQDQDDPAPDPAGAGEDEDADPVCLVVVLVVVCVVVVHDELAQGWEDEDPDTRHHSNHRYYYYYPVVVVVVVVVVVD